Protein AF-A0A2N1TV14-F1 (afdb_monomer_lite)

pLDDT: mean 72.1, std 12.47, range [39.19, 88.12]

Structure (mmCIF, N/CA/C/O backbone):
data_AF-A0A2N1TV14-F1
#
_entry.id   AF-A0A2N1TV14-F1
#
loop_
_atom_site.group_PDB
_atom_site.id
_atom_site.type_symbol
_atom_site.label_atom_id
_atom_site.label_alt_id
_atom_site.label_comp_id
_atom_site.label_asym_id
_atom_site.label_entity_id
_atom_site.label_seq_id
_atom_site.pdbx_PDB_ins_code
_atom_site.Cartn_x
_atom_site.Cartn_y
_atom_site.Cartn_z
_atom_site.occupancy
_atom_site.B_iso_or_equiv
_atom_site.auth_seq_id
_atom_site.auth_comp_id
_atom_site.auth_asym_id
_atom_site.auth_atom_id
_atom_site.pdbx_PDB_model_num
ATOM 1 N N . MET A 1 1 ? 34.223 22.547 -22.653 1.00 42.09 1 MET A N 1
ATOM 2 C CA . MET A 1 1 ? 34.932 21.264 -22.841 1.00 42.09 1 MET A CA 1
ATOM 3 C C . MET A 1 1 ? 35.693 21.022 -21.542 1.00 42.09 1 MET A C 1
ATOM 5 O O . MET A 1 1 ? 36.501 21.884 -21.228 1.00 42.09 1 MET A O 1
ATOM 9 N N . PRO A 1 2 ? 35.355 20.029 -20.698 1.00 48.53 2 PRO A N 1
ATOM 10 C CA . PRO A 1 2 ? 36.046 19.862 -19.421 1.00 48.53 2 PRO A CA 1
ATOM 11 C C . PRO A 1 2 ? 37.397 19.176 -19.653 1.00 48.53 2 PRO A C 1
ATOM 13 O O . PRO A 1 2 ? 37.454 18.076 -20.197 1.00 48.53 2 PRO A O 1
ATOM 16 N N . GLU A 1 3 ? 38.476 19.859 -19.286 1.00 50.75 3 GLU A N 1
ATOM 17 C CA . GLU A 1 3 ? 39.844 19.356 -19.391 1.00 50.75 3 GLU A CA 1
ATOM 18 C C . GLU A 1 3 ? 40.069 18.237 -18.364 1.00 50.75 3 GLU A C 1
ATOM 20 O O . GLU A 1 3 ? 39.727 18.371 -17.187 1.00 50.75 3 GLU A O 1
ATOM 25 N N . ALA A 1 4 ? 40.600 17.102 -18.821 1.00 57.88 4 ALA A N 1
ATOM 26 C CA . ALA A 1 4 ? 40.877 15.954 -17.971 1.00 57.88 4 ALA A CA 1
ATOM 27 C C . ALA A 1 4 ? 41.994 16.295 -16.972 1.00 57.88 4 ALA A C 1
ATOM 29 O O . ALA A 1 4 ? 43.123 16.604 -17.357 1.00 57.88 4 ALA A O 1
ATOM 30 N N . VAL A 1 5 ? 41.686 16.228 -15.675 1.00 59.72 5 VAL A N 1
ATOM 31 C CA . VAL A 1 5 ? 42.675 16.390 -14.603 1.00 59.72 5 VAL A CA 1
ATOM 32 C C . VAL A 1 5 ? 43.467 15.085 -14.494 1.00 59.72 5 VAL A C 1
ATOM 34 O O . VAL A 1 5 ? 43.045 14.130 -13.843 1.00 59.72 5 VAL A O 1
ATOM 37 N N . ILE A 1 6 ? 44.605 15.023 -15.182 1.00 64.50 6 ILE A N 1
ATOM 38 C CA . ILE A 1 6 ? 45.490 13.851 -15.206 1.00 64.50 6 ILE A CA 1
ATOM 39 C C . ILE A 1 6 ? 46.521 13.982 -14.080 1.00 64.50 6 ILE A C 1
ATOM 41 O O . ILE A 1 6 ? 47.199 15.005 -13.961 1.00 64.50 6 ILE A O 1
ATOM 45 N N . CYS A 1 7 ? 46.669 12.949 -13.245 1.00 59.06 7 CYS A N 1
ATOM 46 C CA . CYS A 1 7 ? 47.677 12.960 -12.187 1.00 59.06 7 CYS A CA 1
ATOM 47 C C . CYS A 1 7 ? 49.089 12.859 -12.785 1.00 59.06 7 CYS A C 1
ATOM 49 O O . CYS A 1 7 ? 49.417 11.894 -13.474 1.00 59.06 7 CYS A O 1
ATOM 51 N N . ARG A 1 8 ? 49.958 13.828 -12.483 1.00 59.88 8 ARG A N 1
ATOM 52 C CA . ARG A 1 8 ? 51.303 13.943 -13.080 1.00 59.88 8 ARG A CA 1
ATOM 53 C C . ARG A 1 8 ? 52.290 12.849 -12.645 1.00 59.88 8 ARG A C 1
ATOM 55 O O . ARG A 1 8 ? 53.329 12.700 -13.271 1.00 59.88 8 ARG A O 1
ATOM 62 N N . PHE A 1 9 ? 51.988 12.106 -11.578 1.00 63.84 9 PHE A N 1
ATOM 63 C CA . PHE A 1 9 ? 52.892 11.092 -11.019 1.00 63.84 9 PHE A CA 1
ATOM 64 C C . PHE A 1 9 ? 52.610 9.677 -11.541 1.00 63.84 9 PHE A C 1
ATOM 66 O O . PHE A 1 9 ? 53.515 8.860 -11.652 1.00 63.84 9 PHE A O 1
ATOM 73 N N . CYS A 1 10 ? 51.351 9.386 -11.869 1.00 67.88 10 CYS A N 1
ATOM 74 C CA . CYS A 1 10 ? 50.900 8.057 -12.286 1.00 67.88 10 CYS A CA 1
ATOM 75 C C . CYS A 1 10 ? 50.173 8.051 -13.638 1.00 67.88 10 CYS A C 1
ATOM 77 O O . CYS A 1 10 ? 49.737 6.990 -14.074 1.00 67.88 10 CYS A O 1
ATOM 79 N N . HIS A 1 11 ? 50.039 9.211 -14.298 1.00 65.62 11 HIS A N 1
ATOM 80 C CA . HIS A 1 11 ? 49.341 9.397 -15.578 1.00 65.62 11 HIS A CA 1
ATOM 81 C C . HIS A 1 11 ? 47.916 8.815 -15.626 1.00 65.62 1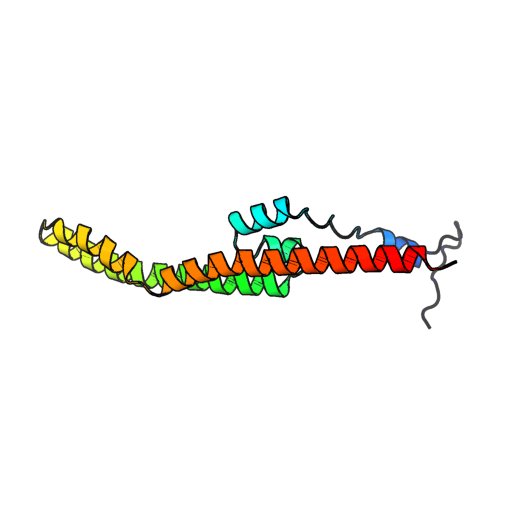1 HIS A C 1
ATOM 83 O O . HIS A 1 11 ? 47.329 8.675 -16.698 1.00 65.62 11 HIS A O 1
ATOM 89 N N . SER A 1 12 ? 47.331 8.496 -14.472 1.00 63.91 12 SER A N 1
ATOM 90 C CA . SER A 1 12 ? 45.971 8.003 -14.374 1.00 63.91 12 SER A CA 1
ATOM 91 C C . SER A 1 12 ? 44.995 9.174 -14.409 1.00 63.91 12 SER A C 1
ATOM 93 O O . SER A 1 12 ? 45.175 10.217 -13.773 1.00 63.91 12 SER A O 1
ATOM 95 N N . ASP A 1 13 ? 43.962 8.990 -15.217 1.00 60.41 13 ASP A N 1
ATOM 96 C CA . ASP A 1 13 ? 42.895 9.953 -15.428 1.00 60.41 13 ASP A CA 1
ATOM 97 C C . ASP A 1 13 ? 41.954 9.924 -14.212 1.00 60.41 13 ASP A C 1
ATOM 99 O O . ASP A 1 13 ? 41.203 8.962 -14.014 1.00 60.41 13 ASP A O 1
ATOM 103 N N . LEU A 1 14 ? 42.017 10.948 -13.351 1.00 57.06 14 LEU A N 1
ATOM 104 C CA . LEU A 1 14 ? 41.207 11.017 -12.124 1.00 57.06 14 LEU A CA 1
ATOM 105 C C . LEU A 1 14 ? 39.702 11.031 -12.435 1.00 57.06 14 LEU A C 1
ATOM 107 O O . LEU A 1 14 ? 38.905 10.525 -11.639 1.00 57.06 14 LEU A O 1
ATOM 111 N N . ALA A 1 15 ? 39.314 11.522 -13.617 1.00 57.16 15 ALA A N 1
ATOM 112 C CA . ALA A 1 15 ? 37.930 11.502 -14.084 1.00 57.16 15 ALA A CA 1
ATOM 113 C C . ALA A 1 15 ? 37.395 10.069 -14.266 1.00 57.16 15 ALA A C 1
ATOM 115 O O . ALA A 1 15 ? 36.220 9.807 -14.001 1.00 57.16 15 ALA A O 1
ATOM 116 N N . LYS A 1 16 ? 38.258 9.109 -14.632 1.00 53.94 16 LYS A N 1
ATOM 117 C CA . LYS A 1 16 ? 37.881 7.689 -14.738 1.00 53.94 16 LYS A CA 1
ATOM 118 C C . LYS A 1 16 ? 37.735 7.010 -13.376 1.00 53.94 16 LYS A C 1
ATOM 120 O O . LYS A 1 16 ? 36.967 6.058 -13.262 1.00 53.94 16 LYS A O 1
ATOM 125 N N . MET A 1 17 ? 38.407 7.502 -12.331 1.00 51.84 17 MET A N 1
ATOM 126 C CA . MET A 1 17 ? 38.295 6.929 -10.982 1.00 51.84 17 MET A CA 1
ATOM 127 C C . MET A 1 17 ? 37.041 7.388 -10.229 1.00 51.84 17 MET A C 1
ATOM 129 O O . MET A 1 17 ? 36.468 6.600 -9.477 1.00 51.84 17 MET A O 1
ATOM 133 N N . GLN A 1 18 ? 36.543 8.609 -10.461 1.00 51.22 18 GLN A N 1
ATOM 134 C CA . GLN A 1 18 ? 35.275 9.057 -9.858 1.00 51.22 18 GLN A CA 1
ATOM 135 C C . GLN A 1 18 ? 34.060 8.247 -10.344 1.00 51.22 18 GLN A C 1
ATOM 137 O O . GLN A 1 18 ? 33.084 8.095 -9.607 1.00 51.22 18 GLN A O 1
ATOM 142 N N . ALA A 1 19 ? 34.134 7.661 -11.543 1.00 51.09 19 ALA A N 1
ATOM 143 C CA . ALA A 1 19 ? 33.103 6.766 -12.065 1.00 51.09 19 ALA A CA 1
ATOM 144 C C . ALA A 1 19 ? 33.109 5.366 -11.411 1.00 51.09 19 ALA A C 1
ATOM 146 O O . ALA A 1 19 ? 32.113 4.651 -11.495 1.00 51.09 19 ALA A O 1
ATOM 147 N N . ALA A 1 20 ? 34.187 4.978 -10.719 1.00 47.91 20 ALA A N 1
ATOM 148 C CA . ALA A 1 20 ? 34.345 3.641 -10.138 1.00 47.91 20 ALA A CA 1
ATOM 149 C C . ALA A 1 20 ? 33.755 3.490 -8.716 1.00 47.91 20 ALA A C 1
ATOM 151 O O . ALA A 1 20 ? 33.770 2.397 -8.156 1.00 47.91 20 ALA A O 1
ATOM 152 N N . GLY A 1 21 ? 33.222 4.566 -8.121 1.00 42.19 21 GLY A N 1
ATOM 153 C CA . GLY A 1 21 ? 32.801 4.599 -6.709 1.00 42.19 21 GLY A CA 1
ATOM 154 C C . GLY A 1 21 ? 31.310 4.380 -6.426 1.00 42.19 21 GLY A C 1
ATOM 155 O O . GLY A 1 21 ? 30.904 4.347 -5.266 1.00 42.19 21 GLY A O 1
ATOM 156 N N . LYS A 1 22 ? 30.464 4.231 -7.446 1.00 42.50 22 LYS A N 1
ATOM 157 C CA . LYS A 1 22 ? 29.057 3.848 -7.259 1.00 42.50 22 LYS A CA 1
ATOM 158 C C . LYS A 1 22 ? 28.743 2.688 -8.181 1.00 42.50 22 LYS A C 1
ATOM 160 O O . LYS A 1 22 ? 28.133 2.870 -9.229 1.00 42.50 22 LYS A O 1
ATOM 165 N N . GLN A 1 23 ? 29.123 1.482 -7.759 1.00 39.19 23 GLN A N 1
ATOM 166 C CA . GLN A 1 23 ? 28.395 0.306 -8.220 1.00 39.19 23 GLN A CA 1
ATOM 167 C C . GLN A 1 23 ? 26.903 0.584 -7.968 1.00 39.19 23 GLN A C 1
ATOM 169 O O . GLN A 1 23 ? 26.532 0.863 -6.821 1.00 39.19 23 GLN A O 1
ATOM 174 N N . PRO A 1 24 ? 26.036 0.601 -8.998 1.00 44.94 24 PRO A N 1
ATOM 175 C CA . PRO A 1 24 ? 24.609 0.655 -8.749 1.00 44.94 24 PRO A CA 1
ATOM 176 C C . PRO A 1 24 ? 24.293 -0.590 -7.927 1.00 44.94 24 PRO A C 1
ATOM 178 O O . PRO A 1 24 ? 24.578 -1.699 -8.375 1.00 44.94 24 PRO A O 1
ATOM 181 N N . ALA A 1 25 ? 23.797 -0.394 -6.701 1.00 51.53 25 ALA A N 1
ATOM 182 C CA . ALA A 1 25 ? 23.422 -1.483 -5.807 1.00 51.53 25 ALA A CA 1
ATOM 183 C C . ALA A 1 25 ? 22.700 -2.556 -6.627 1.00 51.53 25 ALA A C 1
ATOM 185 O O . ALA A 1 25 ? 21.740 -2.222 -7.330 1.00 51.53 25 ALA A O 1
ATOM 186 N N . ALA A 1 26 ? 23.230 -3.785 -6.599 1.00 54.44 26 ALA A N 1
ATOM 187 C CA . ALA A 1 26 ? 22.751 -4.896 -7.410 1.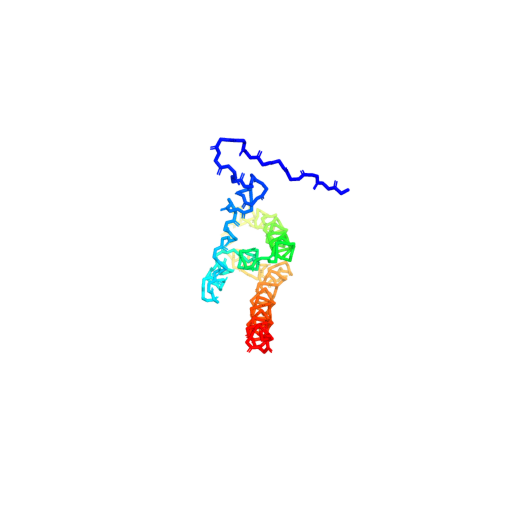00 54.44 26 ALA A CA 1
ATOM 188 C C . ALA A 1 26 ? 21.221 -4.900 -7.391 1.00 54.44 26 ALA A C 1
ATOM 190 O O . ALA A 1 26 ? 20.611 -4.939 -6.317 1.00 54.44 26 ALA A O 1
ATOM 191 N N . ARG A 1 27 ? 20.606 -4.743 -8.572 1.00 58.53 27 ARG A N 1
ATOM 192 C CA . ARG A 1 27 ? 19.148 -4.686 -8.678 1.00 58.53 27 ARG A CA 1
ATOM 193 C C . ARG A 1 27 ? 18.615 -5.987 -8.076 1.00 58.53 27 ARG A C 1
ATOM 195 O O . ARG A 1 27 ? 19.037 -7.052 -8.530 1.00 58.53 27 ARG A O 1
ATOM 202 N N . PRO A 1 28 ? 17.762 -5.923 -7.043 1.00 61.09 28 PRO A N 1
ATOM 203 C CA . PRO A 1 28 ? 17.304 -7.126 -6.375 1.00 61.09 28 PRO A CA 1
ATOM 204 C C . PRO A 1 28 ? 16.588 -8.025 -7.376 1.00 61.09 28 PRO A C 1
ATOM 206 O O . PRO A 1 28 ? 15.850 -7.543 -8.239 1.00 61.09 28 PRO A O 1
ATOM 209 N N . GLY A 1 29 ? 16.811 -9.333 -7.254 1.00 68.50 29 GLY A N 1
ATOM 210 C CA . GLY A 1 29 ? 16.078 -10.318 -8.042 1.00 68.50 29 GLY A CA 1
ATOM 211 C C . GLY A 1 29 ? 14.568 -10.180 -7.824 1.00 68.50 29 GLY A C 1
ATOM 212 O O . GLY A 1 29 ? 14.123 -9.662 -6.800 1.00 68.50 29 GLY A O 1
ATOM 213 N N . ILE A 1 30 ? 13.769 -10.673 -8.771 1.00 70.81 30 ILE A N 1
ATOM 214 C CA . ILE A 1 30 ? 12.294 -10.586 -8.760 1.00 70.81 30 ILE A CA 1
ATOM 215 C C . ILE A 1 30 ? 11.711 -10.997 -7.403 1.00 70.81 30 ILE A C 1
ATOM 217 O O . ILE A 1 30 ? 10.918 -10.270 -6.812 1.00 70.81 30 ILE A O 1
ATOM 221 N N . TRP A 1 31 ? 12.182 -12.125 -6.874 1.00 71.94 31 TRP A N 1
ATOM 222 C CA . TRP A 1 31 ? 11.777 -12.649 -5.573 1.00 71.94 31 TRP A CA 1
ATOM 223 C C . TRP A 1 31 ? 12.110 -11.715 -4.412 1.00 71.94 31 TRP A C 1
ATOM 225 O O . TRP A 1 31 ? 11.279 -11.515 -3.533 1.00 71.94 31 TRP A O 1
ATOM 235 N N . GLN A 1 32 ? 13.283 -11.080 -4.428 1.00 77.06 32 GLN A N 1
ATOM 236 C CA . GLN A 1 32 ? 13.641 -10.089 -3.414 1.00 77.06 32 GLN A CA 1
ATOM 237 C C . GLN A 1 32 ? 12.734 -8.860 -3.511 1.00 77.06 32 GLN A C 1
ATOM 239 O O . GLN A 1 32 ? 12.278 -8.367 -2.485 1.00 77.06 32 GLN A O 1
ATOM 244 N N . ALA A 1 33 ? 12.418 -8.385 -4.720 1.00 76.56 33 ALA A N 1
ATOM 245 C CA . ALA A 1 33 ? 11.507 -7.257 -4.904 1.00 76.56 33 ALA A CA 1
ATOM 246 C C . ALA A 1 33 ? 10.089 -7.567 -4.390 1.00 76.56 33 ALA A C 1
ATOM 248 O O . ALA A 1 33 ? 9.494 -6.721 -3.724 1.00 76.56 33 ALA A O 1
ATOM 249 N N . ILE A 1 34 ? 9.579 -8.780 -4.633 1.00 77.50 34 ILE A N 1
ATOM 250 C CA . ILE A 1 34 ? 8.282 -9.243 -4.113 1.00 77.50 34 ILE A CA 1
ATOM 251 C C . ILE A 1 34 ? 8.303 -9.311 -2.581 1.00 77.50 34 ILE A C 1
ATOM 253 O O . ILE A 1 34 ? 7.397 -8.781 -1.944 1.00 77.50 34 ILE A O 1
ATOM 257 N N . ILE A 1 35 ? 9.352 -9.890 -1.983 1.00 81.19 35 ILE A N 1
ATOM 258 C CA . ILE A 1 35 ? 9.507 -9.960 -0.519 1.00 81.19 35 ILE A CA 1
ATOM 259 C C . ILE A 1 35 ? 9.554 -8.552 0.087 1.00 81.19 35 ILE A C 1
ATOM 261 O O . ILE A 1 35 ? 8.879 -8.282 1.077 1.00 81.19 35 ILE A O 1
ATOM 265 N N . PHE A 1 36 ? 10.294 -7.623 -0.524 1.00 78.69 36 PHE A N 1
ATOM 266 C CA . PHE A 1 36 ? 10.328 -6.239 -0.053 1.00 78.69 36 PHE A CA 1
ATOM 267 C C . PHE A 1 36 ? 8.956 -5.566 -0.142 1.00 78.69 36 PHE A C 1
ATOM 269 O O . PHE A 1 36 ? 8.597 -4.832 0.773 1.00 78.69 36 PHE A O 1
ATOM 276 N N . ASN A 1 37 ? 8.176 -5.840 -1.192 1.00 81.69 37 ASN A N 1
ATOM 277 C CA . ASN A 1 37 ? 6.818 -5.312 -1.333 1.00 81.69 37 ASN A CA 1
ATOM 278 C C . ASN A 1 37 ? 5.823 -5.924 -0.338 1.00 81.69 37 ASN A C 1
ATOM 280 O O . ASN A 1 37 ? 4.883 -5.249 0.071 1.00 81.69 37 ASN A O 1
ATOM 284 N N . LEU A 1 38 ? 6.052 -7.177 0.069 1.00 79.38 38 LEU A N 1
ATOM 285 C CA . LEU A 1 38 ? 5.280 -7.847 1.113 1.00 79.38 38 LEU A CA 1
ATOM 286 C C . LEU A 1 38 ? 5.472 -7.166 2.470 1.00 79.38 38 LEU A C 1
ATOM 288 O O . LEU A 1 38 ? 4.491 -6.868 3.144 1.00 79.38 38 LEU A O 1
ATOM 292 N N . VAL A 1 39 ? 6.727 -6.883 2.836 1.00 79.81 39 VAL A N 1
ATOM 293 C CA . VAL A 1 39 ? 7.075 -6.222 4.105 1.00 79.81 39 VAL A CA 1
ATOM 294 C C . VAL A 1 39 ? 6.588 -4.776 4.130 1.00 79.81 39 VAL A C 1
ATOM 296 O O . VAL A 1 39 ? 6.066 -4.314 5.141 1.00 79.81 39 VAL A O 1
ATOM 299 N N . CYS A 1 40 ? 6.771 -4.045 3.031 1.00 75.50 40 CYS A N 1
ATOM 300 C CA . CYS A 1 40 ? 6.288 -2.681 2.917 1.00 75.50 40 CYS A CA 1
ATOM 301 C C . CYS A 1 40 ? 5.881 -2.392 1.468 1.00 75.50 40 CYS A C 1
ATOM 303 O O . CYS A 1 40 ? 6.735 -2.423 0.570 1.00 75.50 40 CYS A O 1
ATOM 305 N N . PRO A 1 41 ? 4.598 -2.095 1.216 1.00 76.25 41 PRO A N 1
ATOM 306 C CA . PRO A 1 41 ? 4.132 -1.889 -0.141 1.00 76.25 41 PRO A CA 1
ATOM 307 C C . PRO A 1 41 ? 4.784 -0.641 -0.741 1.00 76.25 41 PRO A C 1
ATOM 309 O O . PRO A 1 41 ? 4.764 0.435 -0.153 1.00 76.25 41 PRO A O 1
ATOM 312 N N . GLY A 1 42 ? 5.411 -0.797 -1.906 1.00 72.50 42 GLY A N 1
ATOM 313 C CA . GLY A 1 42 ? 6.225 0.225 -2.566 1.00 72.50 42 GLY A CA 1
ATOM 314 C C . GLY A 1 42 ? 7.735 0.093 -2.340 1.00 72.50 42 GLY A C 1
ATOM 315 O O . GLY A 1 42 ? 8.514 0.636 -3.130 1.00 72.50 42 GLY A O 1
ATOM 316 N N . LEU A 1 43 ? 8.191 -0.680 -1.345 1.00 77.38 43 LEU A N 1
ATOM 317 C CA . LEU A 1 43 ? 9.625 -0.888 -1.085 1.00 77.38 43 LEU A CA 1
ATOM 318 C C . LEU A 1 43 ? 10.293 -1.718 -2.187 1.00 77.38 43 LEU A C 1
ATOM 320 O O . LEU A 1 43 ? 11.426 -1.426 -2.572 1.00 77.38 43 LEU A O 1
ATOM 324 N N . GLY A 1 44 ? 9.581 -2.705 -2.740 1.00 75.62 44 GLY A N 1
ATOM 325 C CA . GLY A 1 44 ? 10.053 -3.505 -3.873 1.00 75.62 44 GLY A CA 1
ATOM 326 C C . GLY A 1 44 ? 10.307 -2.653 -5.119 1.00 75.62 44 GLY A C 1
ATOM 327 O O . GLY A 1 44 ? 11.390 -2.703 -5.708 1.00 75.62 44 GLY A O 1
ATOM 328 N N . ALA A 1 45 ? 9.348 -1.789 -5.466 1.00 75.75 45 ALA A N 1
ATOM 329 C CA . ALA A 1 45 ? 9.474 -0.858 -6.587 1.00 75.75 45 ALA A CA 1
ATOM 330 C C . ALA A 1 45 ? 10.608 0.151 -6.342 1.00 75.75 45 ALA A C 1
ATOM 332 O O . ALA A 1 45 ? 11.435 0.389 -7.227 1.00 75.75 45 ALA A O 1
ATOM 333 N N . TRP A 1 46 ? 10.722 0.662 -5.114 1.00 74.56 46 TRP A N 1
ATOM 334 C CA . TRP A 1 46 ? 11.781 1.590 -4.729 1.00 74.56 46 TRP A CA 1
ATOM 335 C C . TRP A 1 46 ? 13.183 0.971 -4.863 1.00 74.56 46 TRP A C 1
ATOM 337 O O . TRP A 1 46 ? 14.067 1.559 -5.498 1.00 74.56 46 TRP A O 1
ATOM 347 N N . ARG A 1 47 ? 13.383 -0.240 -4.332 1.00 73.94 47 ARG A N 1
ATOM 348 C CA . ARG A 1 47 ? 14.651 -0.986 -4.405 1.00 73.94 47 ARG A CA 1
ATOM 349 C C . ARG A 1 47 ? 15.012 -1.431 -5.826 1.00 73.94 47 ARG A C 1
ATOM 351 O O . ARG A 1 47 ? 16.196 -1.514 -6.138 1.00 73.94 47 ARG A O 1
ATOM 358 N N . SER A 1 48 ? 14.026 -1.656 -6.695 1.00 69.56 48 SER A N 1
ATOM 359 C CA . SER A 1 48 ? 14.244 -2.001 -8.112 1.00 69.56 48 SER A CA 1
ATOM 360 C C . SER A 1 48 ? 14.672 -0.818 -9.001 1.00 69.56 48 SER A C 1
ATOM 362 O O . SER A 1 48 ? 15.020 -1.018 -10.164 1.00 69.56 48 SER A O 1
ATOM 364 N N . GLY A 1 49 ? 14.696 0.406 -8.457 1.00 70.12 49 GLY A N 1
ATOM 365 C CA . GLY A 1 49 ? 15.143 1.621 -9.151 1.00 70.12 49 GLY A CA 1
ATOM 366 C C . GLY A 1 49 ? 14.032 2.636 -9.429 1.00 70.12 49 GLY A C 1
ATOM 367 O O . GLY A 1 49 ? 14.330 3.800 -9.698 1.00 70.12 49 GLY A O 1
ATOM 368 N N . TYR A 1 50 ? 12.760 2.260 -9.276 1.00 75.50 50 TYR A N 1
ATOM 369 C CA . TYR A 1 50 ? 11.612 3.151 -9.471 1.00 75.50 50 TYR A CA 1
ATOM 370 C C . TYR A 1 50 ? 11.260 3.899 -8.182 1.00 75.50 50 TYR A C 1
ATOM 372 O O . TYR A 1 50 ? 10.206 3.695 -7.579 1.00 75.50 50 TYR A O 1
ATOM 380 N N . ARG A 1 51 ? 12.174 4.779 -7.749 1.00 76.62 51 ARG A N 1
ATOM 381 C CA . ARG A 1 51 ? 12.089 5.459 -6.445 1.00 76.62 51 ARG A CA 1
ATOM 382 C C . ARG A 1 51 ? 10.821 6.287 -6.258 1.00 76.62 51 ARG A C 1
ATOM 384 O O . ARG A 1 51 ? 10.191 6.195 -5.214 1.00 76.62 51 ARG A O 1
ATOM 391 N N . THR A 1 52 ? 10.441 7.068 -7.265 1.00 77.69 52 THR A N 1
ATOM 392 C CA . THR A 1 52 ? 9.258 7.938 -7.208 1.00 77.69 52 THR A CA 1
ATOM 393 C C . THR A 1 52 ? 7.965 7.135 -7.149 1.00 77.69 52 THR A C 1
ATOM 395 O O . THR A 1 52 ? 7.117 7.415 -6.312 1.00 77.69 52 THR A O 1
ATOM 398 N N . ARG A 1 53 ? 7.836 6.089 -7.974 1.00 77.56 53 ARG A N 1
ATOM 399 C CA . ARG A 1 53 ? 6.660 5.205 -7.967 1.00 77.56 53 ARG A CA 1
ATOM 400 C C . ARG A 1 53 ? 6.509 4.465 -6.642 1.00 77.56 53 ARG A C 1
ATOM 402 O O . ARG A 1 53 ? 5.433 4.507 -6.061 1.00 77.56 53 ARG A O 1
ATOM 409 N N . GLY A 1 54 ? 7.599 3.881 -6.137 1.00 80.19 54 GLY A N 1
ATOM 410 C CA . GLY A 1 54 ? 7.612 3.211 -4.836 1.00 80.19 54 GLY A CA 1
ATOM 411 C C . GLY A 1 54 ? 7.222 4.142 -3.683 1.00 80.19 54 GLY A C 1
ATOM 412 O O . GLY A 1 54 ? 6.395 3.776 -2.849 1.00 80.19 54 GLY A O 1
ATOM 413 N N . ALA A 1 55 ? 7.746 5.373 -3.675 1.00 81.88 55 ALA A N 1
ATOM 414 C CA . ALA A 1 55 ? 7.406 6.379 -2.669 1.00 81.88 55 ALA A CA 1
ATOM 415 C C . ALA A 1 55 ? 5.930 6.804 -2.733 1.00 81.88 55 ALA A C 1
ATOM 417 O O . ALA A 1 55 ? 5.282 6.911 -1.696 1.00 81.88 55 ALA A O 1
ATOM 418 N N . ILE A 1 56 ? 5.376 6.992 -3.936 1.00 84.31 56 ILE A N 1
ATOM 419 C CA . ILE A 1 56 ? 3.954 7.319 -4.115 1.00 84.31 56 ILE A CA 1
ATOM 420 C C . ILE A 1 56 ? 3.077 6.173 -3.599 1.00 84.31 56 ILE A C 1
ATOM 422 O O . ILE A 1 56 ? 2.159 6.418 -2.821 1.00 84.31 56 ILE A O 1
ATOM 426 N N . THR A 1 57 ? 3.381 4.922 -3.965 1.00 84.25 57 THR A N 1
ATOM 427 C CA . THR A 1 57 ? 2.615 3.760 -3.482 1.00 84.25 57 THR A CA 1
ATOM 428 C C . THR A 1 57 ? 2.688 3.603 -1.965 1.00 84.25 57 THR A C 1
ATOM 430 O O . THR A 1 57 ? 1.664 3.333 -1.343 1.00 84.25 57 THR A O 1
ATOM 433 N N . MET A 1 58 ? 3.858 3.848 -1.359 1.00 85.06 58 MET A N 1
ATOM 434 C CA . MET A 1 58 ? 3.997 3.863 0.099 1.00 85.06 58 MET A CA 1
ATOM 435 C C . MET A 1 58 ? 3.118 4.937 0.730 1.00 85.06 58 MET A C 1
ATOM 437 O O . MET A 1 58 ? 2.367 4.637 1.649 1.00 85.06 58 MET A O 1
ATOM 441 N N . LEU A 1 59 ? 3.195 6.180 0.247 1.00 86.19 59 LEU A N 1
ATOM 442 C CA . LEU A 1 59 ? 2.452 7.296 0.833 1.00 86.19 59 LEU A CA 1
ATOM 443 C C . LEU A 1 59 ? 0.941 7.096 0.733 1.00 86.19 59 LEU A C 1
ATOM 445 O O . LEU A 1 59 ? 0.235 7.363 1.701 1.00 86.19 59 LEU A O 1
ATOM 449 N N . ILE A 1 60 ? 0.449 6.596 -0.403 1.00 86.62 60 ILE A N 1
ATOM 450 C CA . ILE A 1 60 ? -0.979 6.325 -0.594 1.00 86.62 60 ILE A CA 1
ATOM 451 C C . ILE A 1 60 ? -1.451 5.243 0.379 1.00 86.62 60 ILE A C 1
ATOM 453 O O . ILE A 1 60 ? -2.463 5.426 1.049 1.00 86.62 60 ILE A O 1
ATOM 457 N N . LEU A 1 61 ? -0.717 4.134 0.490 1.00 87.31 61 LEU A N 1
ATOM 458 C CA . LEU A 1 61 ? -1.140 3.004 1.319 1.00 87.31 61 LEU A CA 1
ATOM 459 C C . LEU A 1 61 ? -0.984 3.280 2.810 1.00 87.31 61 LEU A C 1
ATOM 461 O O . LEU A 1 61 ? -1.905 3.028 3.580 1.00 87.31 61 LEU A O 1
ATOM 465 N N . VAL A 1 62 ? 0.140 3.859 3.222 1.00 87.38 62 VAL A N 1
ATOM 466 C CA . VAL A 1 62 ? 0.337 4.281 4.612 1.00 87.38 62 VAL A CA 1
ATOM 467 C C . VAL A 1 62 ? -0.674 5.368 4.984 1.00 87.38 62 VAL A C 1
ATOM 469 O O . VAL A 1 62 ? -1.248 5.314 6.068 1.00 87.38 62 VAL A O 1
ATOM 472 N N . GLY A 1 63 ? -0.955 6.309 4.078 1.00 86.38 63 GLY A N 1
ATOM 473 C CA . GLY A 1 63 ? -1.974 7.341 4.269 1.00 86.38 63 GLY A CA 1
ATOM 474 C C . GLY A 1 63 ? -3.382 6.764 4.429 1.00 86.38 63 GLY A C 1
ATOM 475 O O . GLY A 1 63 ? -4.079 7.126 5.373 1.00 86.38 63 GLY A O 1
ATOM 476 N N . ALA A 1 64 ? -3.782 5.826 3.566 1.00 85.69 64 ALA A N 1
ATOM 477 C CA . ALA A 1 64 ? -5.074 5.147 3.668 1.00 85.69 64 ALA A CA 1
ATOM 478 C C . ALA A 1 64 ? -5.200 4.363 4.982 1.00 85.69 64 ALA A C 1
ATOM 480 O O . ALA A 1 64 ? -6.223 4.459 5.657 1.00 85.69 64 ALA A O 1
ATOM 481 N N . LEU A 1 65 ? -4.142 3.657 5.391 1.00 86.81 65 LEU A N 1
ATOM 482 C CA . LEU A 1 65 ? -4.118 2.928 6.658 1.00 86.81 65 LEU A CA 1
ATOM 483 C C . LEU A 1 65 ? -4.242 3.874 7.862 1.00 86.81 65 LEU A C 1
ATOM 485 O O . LEU A 1 65 ? -5.015 3.605 8.779 1.00 86.81 65 LEU A O 1
ATOM 489 N N . LEU A 1 66 ? -3.528 5.004 7.849 1.00 87.56 66 LEU A N 1
ATOM 490 C CA . LEU A 1 66 ? -3.600 6.019 8.902 1.00 87.56 66 LEU A CA 1
ATOM 491 C C . LEU A 1 66 ? -5.004 6.622 9.003 1.00 87.56 66 LEU A C 1
ATOM 493 O O . LEU A 1 66 ? -5.573 6.648 10.094 1.00 87.56 66 LEU A O 1
ATOM 497 N N . LEU A 1 67 ? -5.590 7.046 7.882 1.00 88.12 67 LEU A N 1
ATOM 498 C CA . LEU A 1 67 ? -6.940 7.619 7.851 1.00 88.12 67 LEU A CA 1
ATOM 499 C C . LEU A 1 67 ? -8.005 6.599 8.272 1.00 88.12 67 LEU A C 1
ATOM 501 O O . LEU A 1 67 ? -8.880 6.930 9.074 1.00 88.12 67 LEU A O 1
ATOM 505 N N . GLY A 1 68 ? -7.886 5.352 7.810 1.00 84.12 68 GLY A N 1
ATOM 506 C CA . GLY A 1 68 ? -8.757 4.259 8.234 1.00 84.12 68 GLY A CA 1
ATOM 507 C C . GLY A 1 68 ? -8.656 3.993 9.733 1.00 84.12 68 GLY A C 1
ATOM 508 O O . GLY A 1 68 ? -9.680 3.890 10.408 1.00 84.12 68 GLY A O 1
ATOM 509 N N . SER A 1 69 ? -7.437 3.964 10.278 1.00 83.50 69 SER A N 1
ATOM 510 C CA . SER A 1 69 ? -7.209 3.741 11.709 1.00 83.50 69 SER A CA 1
ATOM 511 C C . SER A 1 69 ? -7.720 4.888 12.590 1.00 83.50 69 SER A C 1
ATOM 513 O O . SER A 1 69 ? -8.295 4.621 13.642 1.00 83.50 69 SER A O 1
ATOM 515 N N . LEU A 1 70 ? -7.590 6.146 12.148 1.00 86.06 70 LEU A N 1
ATOM 516 C CA . LEU A 1 70 ? -8.131 7.317 12.846 1.00 86.06 70 LEU A CA 1
ATOM 517 C C . LEU A 1 70 ? -9.658 7.263 12.933 1.00 86.06 70 LEU A C 1
ATOM 519 O O . LEU A 1 70 ? -10.212 7.378 14.026 1.00 86.06 70 LEU A O 1
ATOM 523 N N . GLN A 1 71 ? -10.334 7.026 11.805 1.00 83.62 71 GLN A N 1
ATOM 524 C CA . GLN A 1 71 ? -11.796 6.917 11.787 1.00 83.62 71 GLN A CA 1
ATOM 525 C C . GLN A 1 71 ? -12.284 5.757 12.655 1.00 83.62 71 GLN A C 1
ATOM 527 O O . GLN A 1 71 ? -13.244 5.899 13.413 1.00 83.62 71 GLN A O 1
ATOM 532 N N . LEU A 1 72 ? -11.591 4.619 12.589 1.00 82.31 72 LEU A N 1
ATOM 533 C CA . LEU A 1 72 ? -11.945 3.458 13.386 1.00 82.31 72 LEU A CA 1
ATOM 534 C C . LEU A 1 72 ? -11.749 3.720 14.884 1.00 82.31 72 LEU A C 1
ATOM 536 O O . LEU A 1 72 ? -12.626 3.377 15.670 1.00 82.31 72 LEU A O 1
ATOM 540 N N . ALA A 1 73 ? -10.651 4.365 15.287 1.00 82.81 73 ALA A N 1
ATOM 541 C CA . ALA A 1 73 ? -10.358 4.665 16.688 1.00 82.81 73 ALA A CA 1
ATOM 542 C C . ALA A 1 73 ? -11.427 5.559 17.341 1.00 82.81 73 ALA A C 1
ATOM 544 O O . ALA A 1 73 ? -11.803 5.331 18.494 1.00 82.81 73 ALA A O 1
ATOM 545 N N . GLU A 1 74 ? -11.958 6.546 16.616 1.00 82.12 74 GLU A N 1
ATOM 546 C CA . GLU A 1 74 ? -13.047 7.396 17.112 1.00 82.12 74 GLU A CA 1
ATOM 547 C C . GLU A 1 74 ? -14.337 6.605 17.361 1.00 82.12 74 GLU A C 1
ATOM 549 O O . GLU A 1 74 ? -14.999 6.786 18.392 1.00 82.12 74 GLU A O 1
ATOM 554 N N . VAL A 1 75 ? -14.690 5.710 16.436 1.00 79.75 75 VAL A N 1
ATOM 555 C CA . VAL A 1 75 ? -15.877 4.851 16.548 1.00 79.75 75 VAL A CA 1
ATOM 556 C C . VAL A 1 75 ? -15.703 3.839 17.681 1.00 79.75 75 VAL A C 1
ATOM 558 O O . VAL A 1 75 ? -16.602 3.681 18.514 1.00 79.75 75 VAL A O 1
ATOM 561 N N . LEU A 1 76 ? -14.521 3.224 17.776 1.00 80.94 76 LEU A N 1
ATOM 562 C CA . LEU A 1 76 ? -14.184 2.250 18.812 1.00 80.94 76 LEU A CA 1
ATOM 563 C C . LEU A 1 76 ? -14.270 2.874 20.206 1.00 80.94 76 LEU A C 1
ATOM 565 O O . LEU A 1 76 ? -14.932 2.321 21.081 1.00 80.94 76 LEU A O 1
ATOM 569 N N . ASN A 1 77 ? -13.683 4.057 20.411 1.00 81.88 77 ASN A N 1
ATOM 570 C CA . ASN A 1 77 ? -13.714 4.740 21.706 1.00 81.88 77 ASN A CA 1
ATOM 571 C C . ASN A 1 77 ? -15.146 5.052 22.165 1.00 81.88 77 ASN A C 1
ATOM 573 O O . ASN A 1 77 ? -15.477 4.860 23.341 1.00 81.88 77 ASN A O 1
ATOM 577 N N . LYS A 1 78 ? -16.025 5.481 21.249 1.00 81.31 78 LYS A N 1
ATOM 578 C CA . LYS A 1 78 ? -17.444 5.720 21.559 1.00 81.31 78 LYS A CA 1
ATOM 579 C C . LYS A 1 78 ? -18.153 4.420 21.943 1.00 81.31 78 LYS A C 1
ATOM 581 O O . LYS A 1 78 ? -18.803 4.371 22.989 1.00 81.31 78 LYS A O 1
ATOM 586 N N . LYS A 1 79 ? -17.992 3.358 21.147 1.00 78.19 79 LYS A N 1
ATOM 587 C CA . LYS A 1 79 ? -18.647 2.059 21.383 1.00 78.19 79 LYS A CA 1
ATOM 588 C C . LYS A 1 79 ? -18.150 1.371 22.655 1.00 78.19 79 LYS A C 1
ATOM 590 O O . LYS A 1 79 ? -18.968 0.900 23.442 1.00 78.19 79 LYS A O 1
ATOM 595 N N . VAL A 1 80 ? -16.846 1.395 22.918 1.00 81.12 80 VAL A N 1
ATOM 596 C CA . VAL A 1 80 ? -16.243 0.841 24.140 1.00 81.12 80 VAL A CA 1
ATOM 597 C C . VAL A 1 80 ? -16.711 1.607 25.380 1.00 81.12 80 VAL A C 1
ATOM 599 O O . VAL A 1 80 ? -17.077 0.987 26.375 1.00 81.12 80 VAL A O 1
ATOM 602 N N . THR A 1 81 ? -16.804 2.940 25.318 1.00 81.69 81 THR A N 1
ATOM 603 C CA . THR A 1 81 ? -17.325 3.744 26.440 1.00 81.69 81 THR A CA 1
ATOM 604 C C . THR A 1 81 ? -18.781 3.399 26.763 1.00 81.69 81 THR A C 1
ATOM 606 O O . THR A 1 81 ? -19.147 3.284 27.934 1.00 81.69 81 THR A O 1
ATOM 609 N N . ILE A 1 82 ? -19.622 3.205 25.742 1.00 79.88 82 ILE A N 1
ATOM 610 C CA . ILE A 1 82 ? -21.026 2.815 25.930 1.00 79.88 82 ILE A CA 1
ATOM 611 C C . ILE A 1 82 ? -21.113 1.386 26.477 1.00 79.88 82 ILE A C 1
ATOM 613 O O . ILE A 1 82 ? -21.857 1.153 27.430 1.00 79.88 82 ILE A O 1
ATOM 617 N N . ALA A 1 83 ? -20.329 0.450 25.939 1.00 79.12 83 ALA A N 1
ATOM 618 C CA . ALA A 1 83 ? -20.289 -0.935 26.404 1.00 79.12 83 ALA A CA 1
ATOM 619 C C . ALA A 1 83 ? -19.845 -1.034 27.873 1.00 79.12 83 ALA A C 1
ATOM 621 O O . ALA A 1 83 ? -20.499 -1.717 28.656 1.00 79.12 83 ALA A O 1
ATOM 622 N N . MET A 1 84 ? -18.812 -0.287 28.282 1.00 78.94 84 MET A N 1
ATOM 623 C CA . MET A 1 84 ? -18.366 -0.244 29.682 1.00 78.94 84 MET A CA 1
ATOM 624 C C . MET A 1 84 ? -19.420 0.348 30.625 1.00 78.94 84 MET A C 1
ATOM 626 O O . MET A 1 84 ? -19.516 -0.074 31.773 1.00 78.94 84 MET A O 1
ATOM 630 N N . ARG A 1 85 ? -20.234 1.304 30.156 1.00 81.38 85 ARG A N 1
ATOM 631 C CA . ARG A 1 85 ? -21.315 1.900 30.961 1.00 81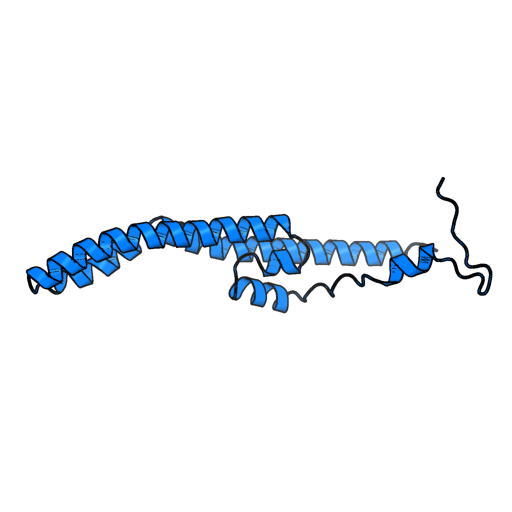.38 85 ARG A CA 1
ATOM 632 C C . ARG A 1 85 ? -22.574 1.041 31.039 1.00 81.38 85 ARG A C 1
ATOM 634 O O . ARG A 1 85 ? -23.288 1.121 32.029 1.00 81.38 85 ARG A O 1
ATOM 641 N N . THR A 1 86 ? -22.874 0.271 29.997 1.00 79.44 86 THR A N 1
ATOM 642 C CA . THR A 1 86 ? -24.125 -0.502 29.886 1.00 79.44 86 THR A CA 1
ATOM 643 C C . THR A 1 86 ? -23.949 -1.995 30.156 1.00 79.44 86 THR A C 1
ATOM 645 O O . THR A 1 86 ? -24.942 -2.705 30.272 1.00 79.44 86 THR A O 1
ATOM 648 N N . GLY A 1 87 ? -22.710 -2.490 30.232 1.00 75.88 87 GLY A N 1
ATOM 649 C CA . GLY A 1 87 ? -22.398 -3.917 30.367 1.00 75.88 87 GLY A CA 1
ATOM 650 C C . GLY A 1 87 ? -22.779 -4.758 29.142 1.00 75.88 87 GLY A C 1
ATOM 651 O O . GLY A 1 87 ? -22.690 -5.982 29.187 1.00 75.88 87 GLY A O 1
ATOM 652 N N . ASN A 1 88 ? -23.220 -4.130 28.047 1.00 76.56 88 ASN A N 1
ATOM 653 C CA . ASN A 1 88 ? -23.742 -4.828 26.881 1.00 76.56 88 ASN A CA 1
ATOM 654 C C . ASN A 1 88 ? -22.621 -5.186 25.894 1.00 76.56 88 ASN A C 1
ATOM 656 O O . ASN A 1 88 ? -22.124 -4.338 25.150 1.00 76.56 88 ASN A O 1
ATOM 660 N N . THR A 1 89 ? -22.259 -6.467 25.854 1.00 74.75 89 THR A N 1
ATOM 661 C CA . THR A 1 89 ? -21.192 -7.005 24.999 1.00 74.75 89 THR A CA 1
ATOM 662 C C . THR A 1 89 ? -21.565 -7.086 23.519 1.00 74.75 89 THR A C 1
ATOM 664 O O . THR A 1 89 ? -20.664 -7.095 22.685 1.00 74.75 89 THR A O 1
ATOM 667 N N . ARG A 1 90 ? -22.856 -7.037 23.149 1.00 75.69 90 ARG A N 1
ATOM 668 C CA . ARG A 1 90 ? -23.286 -7.009 21.731 1.00 75.69 90 ARG A CA 1
ATOM 669 C C . ARG A 1 90 ? -22.780 -5.784 20.972 1.00 75.69 90 ARG A C 1
ATOM 671 O O . ARG A 1 90 ? -22.617 -5.817 19.758 1.00 75.69 90 ARG A O 1
ATOM 678 N N . ILE A 1 91 ? -22.490 -4.699 21.689 1.00 71.25 91 ILE A N 1
ATOM 679 C CA . ILE A 1 91 ? -21.896 -3.494 21.102 1.00 71.25 91 ILE A CA 1
ATOM 680 C C . ILE A 1 91 ? -20.493 -3.801 20.557 1.00 71.25 91 ILE A C 1
ATOM 682 O O . ILE A 1 91 ? -20.101 -3.218 19.551 1.00 71.25 91 ILE A O 1
ATOM 686 N N . ILE A 1 92 ? -19.772 -4.749 21.162 1.00 68.69 92 ILE A N 1
ATOM 687 C CA . ILE A 1 92 ? -18.432 -5.160 20.733 1.00 68.69 92 ILE A CA 1
ATOM 688 C C . ILE A 1 92 ? -18.497 -5.983 19.438 1.00 68.69 92 ILE A C 1
ATOM 690 O O . ILE A 1 92 ? -17.673 -5.767 18.557 1.00 68.69 92 ILE A O 1
ATOM 694 N N . GLU A 1 93 ? -19.501 -6.848 19.257 1.00 72.38 93 GLU A N 1
ATOM 695 C CA . GLU A 1 93 ? -19.704 -7.573 17.986 1.00 72.38 93 GLU A CA 1
ATOM 696 C C . GLU A 1 93 ? -19.952 -6.613 16.814 1.00 72.38 93 GLU A C 1
ATOM 698 O O . GLU A 1 93 ? -19.364 -6.776 15.746 1.00 72.38 93 GLU A O 1
ATOM 703 N N . SER A 1 94 ? -20.712 -5.536 17.042 1.00 73.75 94 SER A N 1
ATOM 704 C CA . SER A 1 94 ? -20.960 -4.511 16.013 1.00 73.75 94 SER A CA 1
ATOM 705 C C . SER A 1 94 ? -19.714 -3.707 15.607 1.00 73.75 94 SER A C 1
ATOM 707 O O . SER A 1 94 ? -19.752 -2.965 14.630 1.00 73.75 94 SER A O 1
ATOM 709 N N . ILE A 1 95 ? -18.602 -3.818 16.346 1.00 72.19 95 ILE A N 1
ATOM 710 C CA . ILE A 1 95 ? -17.327 -3.191 15.964 1.00 72.19 95 ILE A CA 1
ATOM 711 C C . ILE A 1 95 ? -16.720 -3.930 14.766 1.00 72.19 95 ILE A C 1
ATOM 713 O O . ILE A 1 95 ? -16.129 -3.294 13.900 1.00 72.19 95 ILE A O 1
ATOM 717 N N . SER A 1 96 ? -16.895 -5.254 14.674 1.00 69.38 96 SER A N 1
ATOM 718 C CA . SER A 1 96 ? -16.413 -6.028 13.523 1.00 69.38 96 SER A CA 1
ATOM 719 C C . SER A 1 96 ? -17.098 -5.595 12.224 1.00 69.38 96 SER A C 1
ATOM 721 O O . SER A 1 96 ? -16.452 -5.519 11.180 1.00 69.38 96 SER A O 1
ATOM 723 N N . GLU A 1 97 ? -18.392 -5.274 12.289 1.00 73.31 97 GLU A N 1
ATOM 724 C CA . GLU A 1 97 ? -19.146 -4.754 11.144 1.00 73.31 97 GLU A CA 1
ATOM 725 C C . GLU A 1 97 ? -18.660 -3.354 10.743 1.00 73.31 97 GLU A C 1
ATOM 727 O O . GLU A 1 97 ? -18.435 -3.108 9.558 1.00 73.31 97 GLU A O 1
ATOM 732 N N . ASP A 1 98 ? -18.383 -2.469 11.707 1.00 70.62 98 ASP A N 1
ATOM 733 C CA . ASP A 1 98 ? -17.839 -1.130 11.423 1.00 70.62 98 ASP A CA 1
ATOM 734 C C . ASP A 1 98 ? -16.443 -1.178 10.785 1.00 70.62 98 ASP A C 1
ATOM 736 O O . ASP A 1 98 ? -16.124 -0.351 9.929 1.00 70.62 98 ASP A O 1
ATOM 740 N N . VAL A 1 99 ? -15.603 -2.140 11.187 1.00 69.12 99 VAL A N 1
ATOM 741 C CA . VAL A 1 99 ? -14.298 -2.379 10.547 1.00 69.12 99 VAL A CA 1
ATOM 742 C C . VAL A 1 99 ? -14.499 -2.806 9.096 1.00 69.12 99 VAL A C 1
ATOM 744 O O . VAL A 1 99 ? -13.810 -2.298 8.213 1.00 69.12 99 VAL A O 1
ATOM 747 N N . SER A 1 100 ? -15.456 -3.704 8.844 1.00 69.19 100 SER A N 1
ATOM 748 C CA . SER A 1 100 ? -15.747 -4.210 7.498 1.00 69.19 100 SER A CA 1
ATOM 749 C C . SER A 1 100 ? -16.376 -3.167 6.569 1.00 69.19 100 SER A C 1
ATOM 751 O O . SER A 1 100 ? -16.186 -3.240 5.362 1.00 69.19 100 SER A O 1
ATOM 753 N N . GLY A 1 101 ? -17.090 -2.178 7.116 1.00 71.81 101 GLY A N 1
ATOM 754 C CA . GLY A 1 101 ? -17.706 -1.095 6.344 1.00 71.81 101 GLY A CA 1
ATOM 755 C C . GLY A 1 101 ? -16.782 0.095 6.068 1.00 71.81 101 GLY A C 1
ATOM 756 O O . GLY A 1 101 ? -17.212 1.079 5.462 1.00 71.81 101 GLY A O 1
ATOM 757 N N . ASN A 1 102 ? -15.532 0.061 6.538 1.00 79.38 102 ASN A N 1
ATOM 758 C CA . ASN A 1 102 ? -14.627 1.194 6.414 1.00 79.38 102 ASN A CA 1
ATOM 759 C C . ASN A 1 102 ? -13.898 1.186 5.061 1.00 79.38 102 ASN A C 1
ATOM 761 O O . ASN A 1 102 ? -12.937 0.450 4.834 1.00 79.38 102 ASN A O 1
ATOM 765 N N . VAL A 1 103 ? -14.325 2.111 4.199 1.00 84.25 103 VAL A N 1
ATOM 766 C CA . VAL A 1 103 ? -13.824 2.319 2.832 1.00 84.25 103 VAL A CA 1
ATOM 767 C C . VAL A 1 103 ? -12.299 2.468 2.764 1.00 84.25 103 VAL A C 1
ATOM 769 O O . VAL A 1 103 ? -11.686 2.073 1.776 1.00 84.25 103 VAL A O 1
ATOM 772 N N . TRP A 1 104 ? -11.642 3.005 3.796 1.00 84.38 104 TRP A N 1
ATOM 773 C CA . TRP A 1 104 ? -10.183 3.159 3.785 1.00 84.38 104 TRP A CA 1
ATOM 774 C C . TRP A 1 104 ? -9.436 1.832 3.895 1.00 84.38 104 TRP A C 1
ATOM 776 O O . TRP A 1 104 ? -8.356 1.701 3.315 1.00 84.38 104 TRP A O 1
ATOM 786 N N . PHE A 1 105 ? -10.004 0.845 4.592 1.00 80.88 105 PHE A N 1
ATOM 787 C CA . PHE A 1 105 ? -9.432 -0.499 4.641 1.00 80.88 105 PHE A CA 1
ATOM 788 C C . PHE A 1 105 ? -9.607 -1.224 3.306 1.00 80.88 105 PHE A C 1
ATOM 790 O O . PHE A 1 105 ? -8.666 -1.880 2.863 1.00 80.88 105 PHE A O 1
ATOM 797 N N . ASP A 1 106 ? -10.729 -1.016 2.613 1.00 84.38 106 ASP A N 1
ATOM 798 C CA . ASP A 1 106 ? -10.911 -1.500 1.241 1.00 84.38 106 ASP A CA 1
ATOM 799 C C . ASP A 1 106 ? -9.896 -0.861 0.290 1.00 84.38 1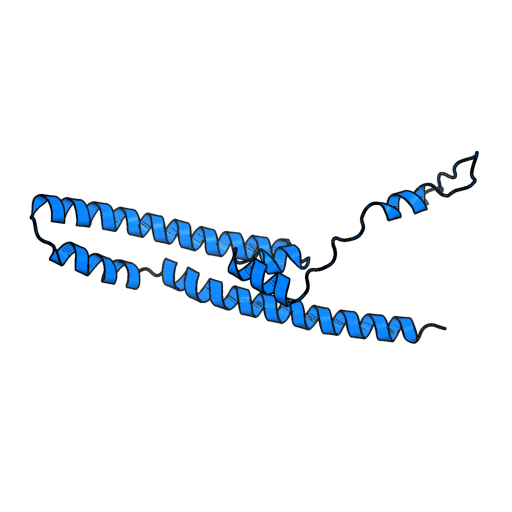06 ASP A C 1
ATOM 801 O O . ASP A 1 106 ? -9.193 -1.558 -0.443 1.00 84.38 106 ASP A O 1
ATOM 805 N N . VAL A 1 107 ? -9.748 0.467 0.330 1.00 85.25 107 VAL A N 1
ATOM 806 C CA . VAL A 1 107 ? -8.761 1.194 -0.486 1.00 85.25 107 VAL A CA 1
ATOM 807 C C . VAL A 1 107 ? -7.342 0.704 -0.198 1.00 85.25 107 VAL A C 1
ATOM 809 O O . VAL A 1 107 ? -6.561 0.511 -1.133 1.00 85.25 107 VAL A O 1
ATOM 812 N N . PHE A 1 108 ? -7.008 0.460 1.070 1.00 87.44 108 PHE A N 1
ATOM 813 C CA . PHE A 1 108 ? -5.729 -0.130 1.446 1.00 87.44 108 PHE A CA 1
ATOM 814 C C . PHE A 1 108 ? -5.567 -1.540 0.868 1.00 87.44 108 PHE A C 1
ATOM 816 O O . PHE A 1 108 ? -4.538 -1.829 0.263 1.00 87.44 108 PHE A O 1
ATOM 823 N N . PHE A 1 109 ? -6.574 -2.402 0.998 1.00 86.25 109 PHE A N 1
ATOM 824 C CA . PHE A 1 109 ? -6.528 -3.783 0.521 1.00 86.25 109 PHE A CA 1
ATOM 825 C C . PHE A 1 109 ? -6.394 -3.867 -1.005 1.00 86.25 109 PHE A C 1
ATOM 827 O O . PHE A 1 109 ? -5.462 -4.493 -1.520 1.00 86.25 109 PHE A O 1
ATOM 834 N N . TYR A 1 110 ? -7.266 -3.181 -1.747 1.00 86.75 110 TYR A N 1
ATOM 835 C CA . TYR A 1 110 ? -7.199 -3.146 -3.207 1.00 86.75 110 TYR A CA 1
ATOM 836 C C . TYR A 1 110 ? -5.923 -2.455 -3.691 1.00 86.75 110 TYR A C 1
ATOM 838 O O . TYR A 1 110 ? -5.259 -2.953 -4.602 1.00 86.75 110 TYR A O 1
ATOM 846 N N . GLY A 1 111 ? -5.522 -1.352 -3.054 1.00 86.44 111 GLY A N 1
ATOM 847 C CA . GLY A 1 111 ? -4.271 -0.668 -3.371 1.00 86.44 111 GLY A CA 1
ATOM 848 C C . GLY A 1 111 ? -3.037 -1.538 -3.107 1.00 86.44 111 GLY A C 1
ATOM 849 O O . GLY A 1 111 ? -2.079 -1.499 -3.881 1.00 86.44 111 GLY A O 1
ATOM 850 N N . TYR A 1 112 ? -3.069 -2.367 -2.061 1.00 86.31 112 TYR A N 1
ATOM 851 C CA . TYR A 1 112 ? -2.010 -3.320 -1.745 1.00 86.31 112 TYR A CA 1
ATOM 852 C C . TYR A 1 112 ? -1.881 -4.368 -2.850 1.00 86.31 112 TYR A C 1
ATOM 854 O O . TYR A 1 112 ? -0.788 -4.556 -3.378 1.00 86.31 112 TYR A O 1
ATOM 862 N N . ILE A 1 113 ? -2.990 -4.971 -3.291 1.00 87.31 113 ILE A N 1
ATOM 863 C CA . ILE A 1 113 ? -2.990 -5.917 -4.421 1.00 87.31 113 ILE A CA 1
ATOM 864 C C . ILE A 1 113 ? -2.466 -5.242 -5.697 1.00 87.31 113 ILE A C 1
ATOM 866 O O . ILE A 1 113 ? -1.590 -5.785 -6.377 1.00 87.31 113 ILE A O 1
ATOM 870 N N . ILE A 1 114 ? -2.940 -4.031 -6.001 1.00 86.19 114 ILE A N 1
ATOM 871 C CA . ILE A 1 114 ? -2.493 -3.261 -7.171 1.00 86.19 114 ILE A CA 1
ATOM 872 C C . ILE A 1 114 ? -0.986 -2.975 -7.105 1.00 86.19 114 ILE A C 1
ATOM 874 O O . ILE A 1 114 ? -0.317 -3.026 -8.136 1.00 86.19 114 ILE A O 1
ATOM 878 N N . SER A 1 115 ? -0.418 -2.750 -5.915 1.00 84.75 115 SER A N 1
ATOM 879 C CA . SER A 1 115 ? 1.029 -2.573 -5.740 1.00 84.75 115 SER A CA 1
ATOM 880 C C . SER A 1 115 ? 1.831 -3.791 -6.218 1.00 84.75 115 SER A C 1
ATOM 882 O O . SER A 1 115 ? 2.881 -3.618 -6.841 1.00 84.75 115 SER A O 1
ATOM 884 N N . PHE A 1 116 ? 1.338 -5.017 -6.002 1.00 82.56 116 PHE A N 1
ATOM 885 C CA . PHE A 1 116 ? 1.986 -6.221 -6.541 1.00 82.56 116 PHE A CA 1
ATOM 886 C C . PHE A 1 116 ? 1.873 -6.310 -8.058 1.00 82.56 116 PHE A C 1
ATOM 888 O O . PHE A 1 116 ? 2.837 -6.706 -8.713 1.00 82.56 116 PHE A O 1
ATOM 895 N N . ILE A 1 117 ? 0.731 -5.915 -8.623 1.00 84.94 117 ILE A N 1
ATOM 896 C CA . ILE A 1 117 ? 0.523 -5.909 -10.075 1.00 84.94 117 ILE A CA 1
ATOM 897 C C . ILE A 1 117 ? 1.450 -4.883 -10.744 1.00 84.94 117 ILE A C 1
ATOM 899 O O . ILE A 1 117 ? 2.130 -5.222 -11.715 1.00 84.94 117 ILE A O 1
ATOM 903 N N . ASP A 1 118 ? 1.543 -3.656 -10.217 1.00 82.31 118 ASP A N 1
ATOM 904 C CA . ASP A 1 118 ? 2.460 -2.633 -10.747 1.00 82.31 118 ASP A CA 1
ATOM 905 C C . ASP A 1 118 ? 3.919 -3.095 -10.631 1.00 8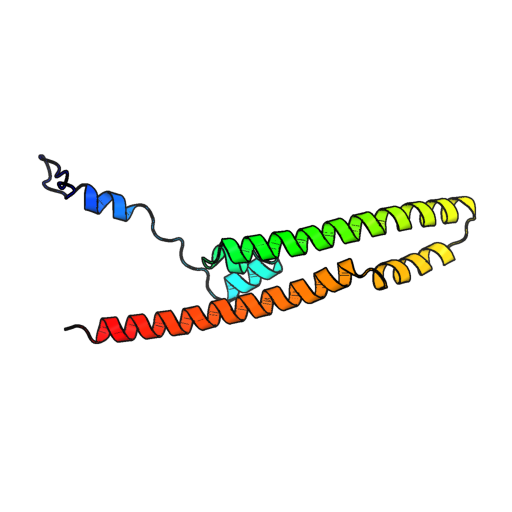2.31 118 ASP A C 1
ATOM 907 O O . ASP A 1 118 ? 4.675 -2.999 -11.600 1.00 82.31 118 ASP A O 1
ATOM 911 N N . LEU A 1 119 ? 4.303 -3.699 -9.499 1.00 82.12 119 LEU A N 1
ATOM 912 C CA . LEU A 1 119 ? 5.637 -4.273 -9.336 1.00 82.12 119 LEU A CA 1
ATOM 913 C C . LEU A 1 119 ? 5.921 -5.376 -10.362 1.00 82.12 119 LEU A C 1
ATOM 915 O O . LEU A 1 119 ? 6.995 -5.387 -10.967 1.00 82.12 119 LEU A O 1
ATOM 919 N N . TRP A 1 120 ? 4.968 -6.282 -10.581 1.00 81.31 120 TRP A N 1
ATOM 920 C CA . TRP A 1 120 ? 5.100 -7.362 -11.555 1.00 81.31 120 TRP A CA 1
ATOM 921 C C . TRP A 1 120 ? 5.350 -6.813 -12.961 1.00 81.31 120 TRP A C 1
ATOM 923 O O . TRP A 1 120 ? 6.292 -7.246 -13.633 1.00 81.31 120 TRP A O 1
ATOM 933 N N . PHE A 1 121 ? 4.571 -5.811 -13.382 1.00 81.75 121 PHE A N 1
ATOM 934 C CA . PHE A 1 121 ? 4.738 -5.130 -14.671 1.00 81.75 121 PHE A CA 1
ATOM 935 C C . PHE A 1 121 ? 6.080 -4.396 -14.791 1.00 81.75 121 PHE A C 1
ATOM 937 O O . PHE A 1 121 ? 6.723 -4.452 -15.845 1.00 81.75 121 PHE A O 1
ATOM 944 N N . LEU A 1 122 ? 6.521 -3.712 -13.731 1.00 77.94 122 LEU A N 1
ATOM 945 C CA . LEU A 1 122 ? 7.813 -3.015 -13.697 1.00 77.94 122 LEU A CA 1
ATOM 946 C C . LEU A 1 122 ? 8.980 -3.990 -13.864 1.00 77.94 122 LEU A C 1
ATOM 948 O O . LEU A 1 122 ? 9.923 -3.732 -14.617 1.00 77.94 122 LEU A O 1
ATOM 952 N N . VAL A 1 123 ? 8.898 -5.138 -13.200 1.00 72.94 123 VAL A N 1
ATOM 953 C CA . VAL A 1 123 ? 9.914 -6.183 -13.278 1.00 72.94 123 VAL A CA 1
ATOM 954 C C . VAL A 1 123 ? 9.944 -6.838 -14.664 1.00 72.94 123 VAL A C 1
ATOM 956 O O . VAL A 1 123 ? 11.024 -6.974 -15.244 1.00 72.94 123 VAL A O 1
ATOM 959 N N . THR A 1 124 ? 8.789 -7.187 -15.244 1.00 73.50 124 THR A N 1
ATOM 960 C CA . THR A 1 124 ? 8.745 -7.812 -16.584 1.00 73.50 124 THR A CA 1
ATOM 961 C C . THR A 1 124 ? 9.227 -6.868 -17.683 1.00 73.50 124 THR A C 1
ATOM 963 O O . THR A 1 124 ? 9.938 -7.301 -18.592 1.00 73.50 124 THR A O 1
ATOM 966 N N . LYS A 1 125 ? 8.897 -5.570 -17.614 1.00 73.44 125 LYS A N 1
ATOM 967 C CA . LYS A 1 125 ? 9.425 -4.573 -18.565 1.00 73.44 125 LYS A CA 1
ATOM 968 C C . LYS A 1 125 ? 10.948 -4.455 -18.490 1.00 73.44 125 LYS A C 1
ATOM 970 O O . LYS A 1 125 ? 11.601 -4.359 -19.529 1.00 73.44 125 LYS A O 1
ATOM 975 N N . ASN A 1 126 ? 11.515 -4.510 -17.286 1.00 66.12 126 ASN A N 1
ATOM 976 C CA . ASN A 1 126 ? 12.962 -4.463 -17.096 1.00 66.12 126 ASN A CA 1
ATOM 977 C C . ASN A 1 126 ? 13.684 -5.680 -17.678 1.00 66.12 126 ASN A C 1
ATOM 979 O O . ASN A 1 126 ? 14.755 -5.507 -18.258 1.00 66.12 126 ASN A O 1
ATOM 983 N N . GLN A 1 127 ? 13.115 -6.884 -17.564 1.00 64.62 127 GLN A N 1
ATOM 984 C CA . GLN A 1 127 ? 13.712 -8.072 -18.184 1.00 64.62 127 GLN A CA 1
ATOM 985 C C . GLN A 1 127 ? 13.774 -7.928 -19.705 1.00 64.62 127 GLN A C 1
ATOM 987 O O . GLN A 1 127 ? 14.856 -8.039 -20.273 1.00 64.62 127 GLN A O 1
ATOM 992 N N . LYS A 1 128 ? 12.660 -7.539 -20.339 1.00 62.62 128 LYS A N 1
ATOM 993 C CA . LYS A 1 128 ? 12.605 -7.325 -21.795 1.00 62.62 128 LYS A CA 1
ATOM 994 C C . LYS A 1 128 ? 13.609 -6.272 -22.274 1.00 62.62 128 LYS A C 1
ATOM 996 O O . LYS A 1 128 ? 14.293 -6.476 -23.268 1.00 62.62 128 LYS A O 1
ATOM 1001 N N . SER A 1 129 ? 13.741 -5.163 -21.543 1.00 58.28 129 SER A N 1
ATOM 1002 C CA . SER A 1 129 ? 14.702 -4.104 -21.882 1.00 58.28 129 SER A CA 1
ATOM 1003 C C . SER A 1 129 ? 16.162 -4.529 -21.685 1.00 58.28 129 SER A C 1
ATOM 1005 O O . SER A 1 129 ? 17.028 -4.075 -22.430 1.00 58.28 129 SER A O 1
A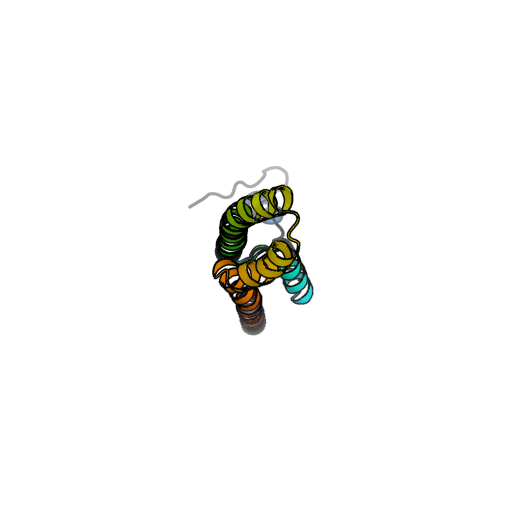TOM 1007 N N . THR A 1 130 ? 16.444 -5.388 -20.702 1.00 59.50 130 THR A N 1
ATOM 1008 C CA . THR A 1 130 ? 17.803 -5.891 -20.441 1.00 59.50 130 THR A CA 1
ATOM 1009 C C . THR A 1 130 ? 18.222 -6.910 -21.503 1.00 59.50 130 THR A C 1
ATOM 1011 O O . THR A 1 130 ? 19.350 -6.857 -21.985 1.00 59.50 130 THR A O 1
ATOM 1014 N N . GLU A 1 131 ? 17.298 -7.775 -21.924 1.00 61.09 131 GLU A N 1
ATOM 1015 C CA . GLU A 1 131 ? 17.502 -8.774 -22.981 1.00 61.09 131 GLU A CA 1
ATOM 1016 C C . GLU A 1 131 ? 17.713 -8.121 -24.358 1.00 61.09 131 GLU A C 1
ATOM 1018 O O . GLU A 1 131 ? 18.550 -8.552 -25.147 1.00 61.09 131 GLU A O 1
ATOM 1023 N N . GLN A 1 132 ? 17.010 -7.018 -24.627 1.00 60.38 132 GLN A N 1
ATOM 1024 C CA . GLN A 1 132 ? 17.187 -6.248 -25.856 1.00 60.38 132 GLN A CA 1
ATOM 1025 C C . GLN A 1 132 ? 18.538 -5.521 -25.888 1.00 60.38 132 GLN A C 1
ATOM 1027 O O . GLN A 1 132 ? 19.228 -5.557 -26.903 1.00 60.38 132 GLN A O 1
ATOM 1032 N N . LYS A 1 133 ? 18.967 -4.947 -24.754 1.00 57.78 133 LYS A N 1
ATOM 1033 C CA . LYS A 1 133 ? 20.272 -4.284 -24.652 1.00 57.78 133 LYS A CA 1
ATOM 1034 C C . LYS A 1 133 ? 21.439 -5.261 -24.838 1.00 57.78 133 LYS A C 1
ATOM 1036 O O . LYS A 1 133 ? 22.382 -4.920 -25.539 1.00 57.78 133 LYS A O 1
ATOM 1041 N N . SER A 1 134 ? 21.378 -6.471 -24.268 1.00 59.69 134 SER A N 1
ATOM 1042 C CA . SER A 1 134 ? 22.449 -7.460 -24.479 1.00 59.69 134 SER A CA 1
ATOM 1043 C C . SER A 1 134 ? 22.521 -7.933 -25.932 1.00 59.69 134 SER A C 1
ATOM 1045 O O . SER A 1 134 ? 23.603 -8.243 -26.423 1.00 59.69 134 SER A O 1
ATOM 1047 N N . LYS A 1 135 ? 21.380 -7.969 -26.629 1.00 58.28 135 LYS A N 1
ATOM 1048 C CA . LYS A 1 135 ? 21.315 -8.317 -28.048 1.00 58.28 135 LYS A CA 1
ATOM 1049 C C . LYS A 1 135 ? 21.937 -7.228 -28.926 1.00 58.28 135 LYS A C 1
ATOM 1051 O O . LYS A 1 135 ? 22.747 -7.562 -29.783 1.00 58.28 135 LYS A O 1
ATOM 1056 N N . ASP A 1 136 ? 21.649 -5.955 -28.662 1.00 60.78 136 ASP A N 1
ATOM 1057 C CA . ASP A 1 136 ? 22.255 -4.829 -29.390 1.00 60.78 136 ASP A CA 1
ATOM 1058 C C . ASP A 1 136 ? 23.773 -4.717 -29.148 1.00 60.78 136 ASP A C 1
ATOM 1060 O O . ASP A 1 136 ? 24.525 -4.442 -30.081 1.00 60.78 136 ASP A O 1
ATOM 1064 N N . GLU A 1 137 ? 24.248 -4.999 -27.929 1.00 58.19 137 GLU A N 1
ATOM 1065 C CA . GLU A 1 137 ? 25.684 -4.987 -27.592 1.00 58.19 137 GLU A CA 1
ATOM 1066 C C . GLU A 1 137 ? 26.446 -6.158 -28.247 1.00 58.19 137 GLU A C 1
ATOM 1068 O O . GLU A 1 137 ? 27.611 -6.015 -28.598 1.00 58.19 137 GLU A O 1
ATOM 1073 N N . SER A 1 138 ? 25.779 -7.295 -28.493 1.00 57.16 138 SER A N 1
ATOM 1074 C CA . SER A 1 138 ? 26.356 -8.438 -29.227 1.00 57.16 138 SER A CA 1
ATOM 1075 C C . SER A 1 138 ? 26.425 -8.253 -30.750 1.00 57.16 138 SER A C 1
ATOM 1077 O O . SER A 1 138 ? 27.052 -9.058 -31.435 1.00 57.16 138 SER A O 1
ATOM 1079 N N . ILE A 1 139 ? 25.759 -7.223 -31.284 1.00 56.00 139 ILE A N 1
ATOM 1080 C CA . ILE A 1 139 ? 25.687 -6.929 -32.725 1.00 56.00 139 ILE A CA 1
ATOM 1081 C C . ILE A 1 139 ? 26.689 -5.828 -33.127 1.00 56.00 139 ILE A C 1
ATOM 1083 O O . ILE A 1 139 ? 26.939 -5.644 -34.317 1.00 56.00 139 ILE A O 1
ATOM 1087 N N . GLN A 1 140 ? 27.302 -5.116 -32.173 1.00 43.09 140 GLN A N 1
ATOM 1088 C CA . GLN A 1 140 ? 28.356 -4.144 -32.483 1.00 43.09 140 GLN A CA 1
ATOM 1089 C C . GLN A 1 140 ? 29.717 -4.845 -32.703 1.00 43.09 140 GLN A C 1
ATOM 1091 O O . GLN A 1 140 ? 30.177 -5.531 -31.790 1.00 43.09 140 GLN A O 1
ATOM 1096 N N . PRO A 1 141 ? 30.333 -4.708 -33.899 1.00 49.00 141 PRO A N 1
ATOM 1097 C CA . PRO A 1 141 ? 31.638 -5.286 -34.240 1.00 49.00 141 PRO A CA 1
ATOM 1098 C C . PRO A 1 141 ? 32.826 -4.551 -33.604 1.00 49.00 141 PRO A C 1
ATOM 1100 O O . PRO A 1 141 ? 32.698 -3.339 -33.306 1.00 49.00 141 PRO A O 1
#

Sequence (141 aa):
MPEAVICRFCHSDLAKMQAAGKQPAARPGIWQAIIFNLVCPGLGAWRSGYRTRGAITMLILVGALLLGSLQLAEVLNKKVTIAMRTGNTRIIESISEDVSGNVWFDVFFYGYIISFIDLWFLVTKNQKSTEQKSKDESIQP

Radius of gyration: 25.89 Å; chains: 1; bounding box: 77×34×65 Å

Foldseek 3Di:
DDDFPADPPPRDGVVVVVVVPDPPPPQDDLVVLVVLCVVAQLRSCCSNPNVVSSVVLRCLLVVLVVVLVVVLVVQCVVLVVVCVVPVDCVSVVVSVVVSVPRVSVVSNVVSSVVSVVVSVVVNVVVVVVVVVVVVVVVPDD

Secondary structure (DSSP, 8-state):
-PPP-B-TTT--BHHHHHGGG-----PPPHHHHHHHHHHSTTHHHHHTT-HHHHHHHHHHHHHHHHHHHHHHHHHHHHHHHHHHHH--THHHHHHHHHHHT-HHHHHHHHHHHHHHHHHHHHHHHHHHHHHHHHHHHTT--